Protein AF-A0A942RN46-F1 (afdb_monomer_lite)

Radius of gyration: 11.34 Å; chains: 1; bounding box: 28×30×25 Å

Sequence (69 aa):
MTRLVSDKEILAVIREHQGENLTVRKLQQLLGYHSTQTVHKRLKILEDKGLIKRESVKHTVIEVVKDIY

Structure (mmCIF, N/CA/C/O backbone):
data_AF-A0A942RN46-F1
#
_entry.id   AF-A0A942RN46-F1
#
loop_
_atom_site.group_PDB
_atom_site.id
_atom_site.type_symbol
_atom_site.label_atom_id
_atom_site.label_alt_id
_atom_site.label_comp_id
_atom_site.label_asym_id
_atom_site.label_entity_id
_atom_site.label_seq_id
_atom_site.pdbx_PDB_ins_code
_atom_site.Cartn_x
_atom_site.Cartn_y
_atom_site.Cartn_z
_atom_site.occupancy
_atom_site.B_iso_or_equiv
_atom_site.auth_seq_id
_atom_site.auth_comp_id
_atom_site.auth_asym_id
_atom_site.auth_atom_id
_atom_site.pdbx_PDB_model_num
ATOM 1 N N . MET A 1 1 ? 18.347 0.474 -10.056 1.00 44.69 1 MET A N 1
ATOM 2 C CA . MET A 1 1 ? 17.326 -0.528 -10.430 1.00 44.69 1 MET A CA 1
ATOM 3 C C . MET A 1 1 ? 16.164 -0.385 -9.467 1.00 44.69 1 MET A C 1
ATOM 5 O O . MET A 1 1 ? 16.364 -0.559 -8.273 1.00 44.69 1 MET A O 1
ATOM 9 N N . THR A 1 2 ? 14.990 0.021 -9.941 1.00 53.25 2 THR A N 1
ATOM 10 C CA . THR A 1 2 ? 13.806 0.180 -9.087 1.00 53.25 2 THR A CA 1
ATOM 11 C C . THR A 1 2 ? 13.297 -1.211 -8.728 1.00 53.25 2 THR A C 1
ATOM 13 O O . THR A 1 2 ? 12.858 -1.942 -9.614 1.00 53.25 2 THR A O 1
ATOM 16 N N . ARG A 1 3 ? 13.400 -1.611 -7.457 1.00 62.81 3 ARG A N 1
ATOM 17 C CA . ARG A 1 3 ? 12.847 -2.885 -6.984 1.00 62.81 3 ARG A CA 1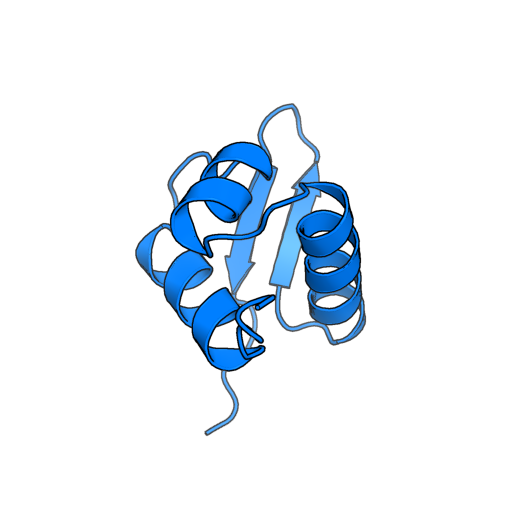
ATOM 18 C C . ARG A 1 3 ? 11.340 -2.878 -7.254 1.00 62.81 3 ARG A C 1
ATOM 20 O O . ARG A 1 3 ? 10.621 -2.014 -6.753 1.00 62.81 3 ARG A O 1
ATOM 27 N N . LEU A 1 4 ? 10.879 -3.791 -8.104 1.00 65.75 4 LEU A N 1
ATOM 28 C CA . LEU A 1 4 ? 9.459 -3.982 -8.383 1.00 65.75 4 LEU A CA 1
ATOM 29 C C . LEU A 1 4 ? 8.859 -4.753 -7.210 1.00 65.75 4 LEU A C 1
ATOM 31 O O . LEU A 1 4 ? 8.901 -5.976 -7.184 1.00 65.75 4 LEU A O 1
ATOM 35 N N . VAL A 1 5 ? 8.358 -4.018 -6.221 1.00 75.62 5 VAL A N 1
ATOM 36 C CA . VAL A 1 5 ? 7.635 -4.607 -5.093 1.00 75.62 5 VAL A CA 1
ATOM 37 C C . VAL A 1 5 ? 6.262 -5.052 -5.584 1.00 75.62 5 VAL A C 1
ATOM 39 O O . VAL A 1 5 ? 5.517 -4.270 -6.185 1.00 75.62 5 VAL A O 1
ATOM 42 N N . SER A 1 6 ? 5.958 -6.324 -5.366 1.00 82.56 6 SER A N 1
ATOM 43 C CA . SER A 1 6 ? 4.698 -6.943 -5.763 1.00 82.56 6 SER A CA 1
ATOM 44 C C . SER A 1 6 ? 3.543 -6.509 -4.854 1.00 82.56 6 SER A C 1
ATOM 46 O O . SER A 1 6 ? 3.745 -6.180 -3.687 1.00 82.56 6 SER A O 1
ATOM 48 N N . ASP A 1 7 ? 2.304 -6.553 -5.361 1.00 81.50 7 ASP A N 1
ATOM 49 C CA . ASP A 1 7 ? 1.113 -6.242 -4.547 1.00 81.50 7 ASP A CA 1
ATOM 50 C C . ASP A 1 7 ? 1.043 -7.141 -3.293 1.00 81.50 7 ASP A C 1
ATOM 52 O O . ASP A 1 7 ? 0.628 -6.684 -2.232 1.00 81.50 7 ASP A O 1
ATOM 56 N N . LYS A 1 8 ? 1.532 -8.388 -3.393 1.00 83.12 8 LYS A N 1
ATOM 57 C CA . LYS A 1 8 ? 1.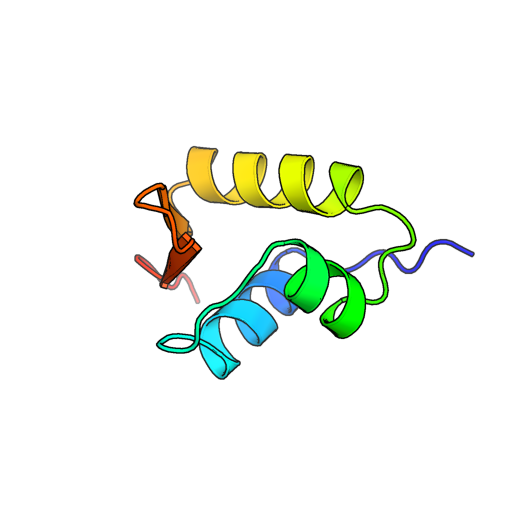620 -9.340 -2.275 1.00 83.12 8 LYS A CA 1
ATOM 58 C C . LYS A 1 8 ? 2.572 -8.874 -1.172 1.00 83.12 8 LYS A C 1
ATOM 60 O O . LYS A 1 8 ? 2.206 -8.932 -0.005 1.00 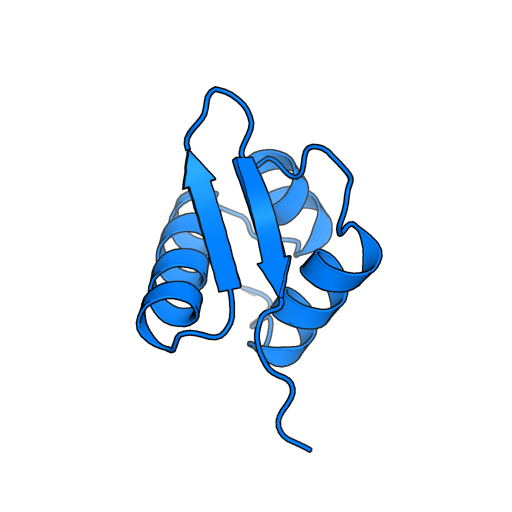83.12 8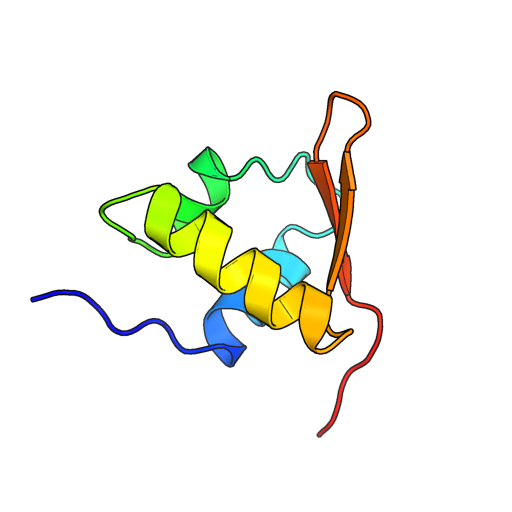 LYS A O 1
ATOM 65 N N . GLU A 1 9 ? 3.760 -8.382 -1.524 1.00 84.31 9 GLU A N 1
ATOM 66 C CA . GLU A 1 9 ? 4.718 -7.849 -0.542 1.00 84.31 9 GLU A CA 1
ATOM 67 C C . GLU A 1 9 ? 4.159 -6.615 0.177 1.00 84.31 9 GLU A C 1
ATOM 69 O O . GLU A 1 9 ? 4.315 -6.481 1.387 1.00 84.31 9 GLU A O 1
ATOM 74 N N . ILE A 1 10 ? 3.458 -5.733 -0.542 1.00 83.88 10 ILE A N 1
ATOM 75 C CA . ILE A 1 10 ? 2.842 -4.539 0.057 1.00 83.88 10 ILE A CA 1
ATOM 76 C C . ILE A 1 10 ? 1.780 -4.938 1.081 1.00 83.88 10 ILE A C 1
ATOM 78 O O . ILE A 1 10 ? 1.757 -4.399 2.185 1.00 83.88 10 ILE A O 1
ATOM 82 N N . LEU A 1 11 ? 0.920 -5.892 0.726 1.00 85.19 11 LEU A N 1
ATOM 83 C CA . LEU A 1 11 ? -0.112 -6.402 1.626 1.00 85.19 11 LEU A CA 1
ATOM 84 C C . LEU A 1 11 ? 0.491 -7.120 2.839 1.00 85.19 11 LEU A C 1
ATOM 86 O O . LEU A 1 11 ? 0.001 -6.919 3.946 1.00 85.19 11 LEU A O 1
ATOM 90 N N . ALA A 1 12 ? 1.568 -7.890 2.657 1.00 87.00 12 ALA A N 1
ATOM 91 C CA . ALA A 1 12 ? 2.272 -8.550 3.755 1.00 87.00 12 ALA A CA 1
ATOM 92 C C . ALA A 1 12 ? 2.826 -7.533 4.764 1.00 87.00 12 ALA A C 1
ATOM 94 O O . ALA A 1 12 ? 2.553 -7.647 5.954 1.00 87.00 12 ALA A O 1
ATOM 95 N N . VAL A 1 13 ? 3.502 -6.482 4.288 1.00 85.19 13 VAL A N 1
ATOM 96 C CA . VAL A 1 13 ? 4.045 -5.422 5.155 1.00 85.19 13 VAL A CA 1
ATOM 97 C C . VAL A 1 13 ? 2.937 -4.666 5.887 1.00 85.19 13 VAL A C 1
ATOM 99 O O . VAL A 1 13 ? 3.071 -4.385 7.078 1.00 85.19 13 VAL A O 1
ATOM 102 N N . ILE A 1 14 ? 1.840 -4.341 5.192 1.00 84.31 14 ILE A N 1
ATOM 103 C CA . ILE A 1 14 ? 0.676 -3.688 5.809 1.00 84.31 14 ILE A CA 1
ATOM 104 C C . ILE A 1 14 ? 0.076 -4.583 6.896 1.00 84.31 14 ILE A C 1
ATOM 106 O O . ILE A 1 14 ? -0.251 -4.076 7.962 1.00 84.31 14 ILE A O 1
ATOM 110 N N . ARG A 1 15 ? -0.038 -5.894 6.651 1.00 84.19 15 ARG A N 1
ATOM 111 C CA . ARG A 1 15 ? -0.580 -6.868 7.607 1.00 84.19 15 ARG A CA 1
ATOM 112 C C . ARG A 1 15 ? 0.316 -7.045 8.831 1.00 84.19 15 ARG A C 1
ATOM 114 O O . ARG A 1 15 ? -0.193 -7.067 9.944 1.00 84.19 15 ARG A O 1
ATOM 121 N N . GLU A 1 16 ? 1.630 -7.142 8.641 1.00 83.50 16 GLU A N 1
ATOM 122 C CA . GLU A 1 16 ? 2.599 -7.260 9.743 1.00 83.50 16 GLU A CA 1
ATOM 123 C C . GLU A 1 16 ? 2.571 -6.055 10.684 1.00 83.50 16 GLU A C 1
ATOM 125 O O . GLU A 1 16 ? 2.816 -6.200 11.876 1.00 83.50 16 GLU A O 1
ATOM 130 N N . HIS A 1 17 ? 2.246 -4.877 10.154 1.00 80.88 17 HIS A N 1
ATOM 131 C CA . HIS A 1 17 ? 2.179 -3.637 10.923 1.00 80.88 17 HIS A CA 1
ATOM 132 C C . HIS A 1 17 ? 0.736 -3.134 11.092 1.00 80.88 17 HIS A C 1
ATOM 134 O O . HIS A 1 17 ? 0.505 -1.949 11.358 1.00 80.88 17 HIS A O 1
ATOM 140 N N . GLN A 1 18 ? -0.250 -4.014 10.913 1.00 69.94 18 GLN A N 1
ATOM 141 C CA . GLN A 1 18 ? -1.658 -3.687 11.092 1.00 69.94 18 GLN A CA 1
ATOM 142 C C . GLN A 1 18 ? -1.913 -3.395 12.579 1.00 69.94 18 GLN A C 1
ATOM 144 O O . GLN A 1 18 ? -1.561 -4.192 13.444 1.00 69.94 18 GLN A O 1
ATOM 149 N N . GLY A 1 19 ? -2.492 -2.231 12.885 1.00 66.19 19 GLY A N 1
ATOM 150 C CA . GLY A 1 19 ? -2.652 -1.734 14.261 1.00 66.19 19 GLY A CA 1
ATOM 151 C C . GLY A 1 19 ? -1.544 -0.779 14.727 1.00 66.19 19 GLY A C 1
ATOM 152 O O . GLY A 1 19 ? -1.715 -0.094 15.735 1.00 66.19 19 GLY A O 1
ATOM 153 N N . GLU A 1 20 ? -0.447 -0.648 13.974 1.00 71.75 20 GLU A N 1
ATOM 154 C CA . GLU A 1 20 ? 0.504 0.452 14.151 1.00 71.75 20 GLU A CA 1
ATOM 155 C C . GLU A 1 20 ? 0.077 1.695 13.356 1.00 71.75 20 GLU A C 1
ATOM 157 O O . GLU A 1 20 ? -0.639 1.620 12.357 1.00 71.75 20 GLU A O 1
ATOM 162 N N . ASN A 1 21 ? 0.574 2.870 13.757 1.00 69.81 21 ASN A N 1
ATOM 163 C CA . ASN A 1 21 ? 0.400 4.098 12.981 1.00 69.81 21 ASN A CA 1
ATOM 164 C C . ASN A 1 21 ? 1.261 4.050 11.701 1.00 69.81 21 ASN A C 1
ATOM 166 O O . ASN A 1 21 ? 2.403 4.529 11.658 1.00 69.81 21 ASN A O 1
ATOM 170 N N . LEU A 1 22 ? 0.711 3.430 10.656 1.00 78.69 22 LEU A N 1
ATOM 171 C CA . LEU A 1 22 ? 1.396 3.156 9.403 1.00 78.69 22 LEU A CA 1
ATOM 172 C C . LEU A 1 22 ? 1.330 4.355 8.453 1.00 78.69 22 LEU A C 1
ATOM 174 O O . LEU A 1 22 ? 0.507 4.449 7.543 1.00 78.69 22 LEU A O 1
ATOM 178 N N . THR A 1 23 ? 2.246 5.302 8.646 1.00 80.81 23 THR A N 1
ATOM 179 C CA . THR A 1 23 ? 2.372 6.432 7.719 1.00 80.81 23 THR A CA 1
ATOM 180 C C . THR A 1 23 ? 2.924 5.985 6.363 1.00 80.81 23 THR A C 1
ATOM 182 O O . THR A 1 23 ? 3.743 5.069 6.261 1.00 80.81 23 THR A O 1
ATOM 185 N N . VAL A 1 24 ? 2.562 6.708 5.299 1.00 83.00 24 VAL A N 1
ATOM 186 C CA . VAL A 1 24 ? 3.083 6.460 3.940 1.00 83.00 24 VAL A CA 1
ATOM 187 C C . VAL A 1 24 ? 4.613 6.548 3.883 1.00 83.00 24 VAL A C 1
ATOM 189 O O . VAL A 1 24 ? 5.247 5.835 3.108 1.00 83.00 24 VAL A O 1
ATOM 192 N N . ARG A 1 25 ? 5.225 7.378 4.736 1.00 82.88 25 ARG A N 1
ATOM 193 C CA . ARG A 1 25 ? 6.684 7.479 4.865 1.00 82.88 25 ARG A CA 1
ATOM 194 C C . ARG A 1 25 ? 7.297 6.210 5.464 1.00 82.88 25 ARG A C 1
ATOM 196 O O . ARG A 1 25 ? 8.313 5.744 4.961 1.00 82.88 25 ARG A O 1
ATOM 203 N N . LYS A 1 26 ? 6.665 5.622 6.486 1.00 83.69 26 LYS A N 1
ATOM 204 C CA . LYS A 1 26 ? 7.106 4.347 7.075 1.00 83.69 26 LYS A CA 1
ATOM 205 C C . LYS A 1 26 ? 6.958 3.205 6.064 1.00 83.69 26 LYS A C 1
ATOM 207 O O . LYS A 1 26 ? 7.905 2.457 5.854 1.00 83.69 26 LYS A O 1
ATOM 212 N N . LEU A 1 27 ? 5.842 3.154 5.332 1.00 83.56 27 LEU A N 1
ATOM 213 C CA . LEU A 1 27 ? 5.654 2.212 4.218 1.00 83.56 27 LEU A CA 1
ATOM 214 C C . LEU A 1 27 ? 6.707 2.373 3.118 1.00 83.56 27 LEU A C 1
ATOM 216 O O . LEU A 1 27 ? 7.220 1.385 2.607 1.00 83.56 27 LEU A O 1
ATOM 220 N N . GLN A 1 28 ? 7.057 3.609 2.759 1.00 87.06 28 GLN A N 1
ATOM 221 C CA . GLN A 1 28 ? 8.108 3.883 1.780 1.00 87.06 28 GLN A CA 1
ATOM 222 C C . GLN A 1 28 ? 9.461 3.305 2.217 1.00 87.06 28 GLN A C 1
ATOM 224 O O . GLN A 1 28 ? 10.157 2.729 1.383 1.00 87.06 28 GLN A O 1
ATOM 229 N N . GLN A 1 29 ? 9.806 3.418 3.503 1.00 85.12 29 GLN A N 1
ATOM 230 C CA . GLN A 1 29 ? 11.025 2.832 4.063 1.00 85.12 29 GLN A CA 1
ATOM 231 C C . GLN A 1 29 ? 10.976 1.300 4.084 1.00 85.12 29 GLN A C 1
ATOM 233 O O . GLN A 1 29 ? 11.917 0.668 3.614 1.00 85.12 29 GLN A O 1
ATOM 238 N N . LEU A 1 30 ? 9.875 0.713 4.563 1.00 85.31 30 LEU A N 1
ATOM 239 C CA . LEU A 1 30 ? 9.706 -0.743 4.668 1.00 85.31 30 LEU A CA 1
ATOM 240 C C . LEU A 1 30 ? 9.722 -1.435 3.299 1.00 85.31 30 LEU A C 1
ATOM 242 O O . LEU A 1 30 ? 10.326 -2.488 3.136 1.00 85.31 30 LEU A O 1
ATOM 246 N N . LEU A 1 31 ? 9.098 -0.818 2.295 1.00 83.88 31 LEU A N 1
ATOM 247 C CA . LEU A 1 31 ? 9.014 -1.357 0.935 1.00 83.88 31 LEU A CA 1
ATOM 248 C C . LEU A 1 31 ? 10.237 -0.989 0.076 1.00 83.88 31 LEU A C 1
ATOM 250 O O . LEU A 1 31 ? 10.357 -1.447 -1.057 1.00 83.88 31 LEU A O 1
ATOM 254 N N . GLY A 1 32 ? 11.146 -0.150 0.583 1.00 84.31 32 GLY A N 1
ATOM 255 C CA . GLY A 1 32 ? 12.344 0.271 -0.148 1.00 84.31 32 GLY A CA 1
ATOM 256 C C . GLY A 1 32 ? 12.051 1.127 -1.385 1.00 84.31 32 GLY A C 1
ATOM 257 O O . GLY A 1 32 ? 12.838 1.145 -2.332 1.00 84.31 32 GLY A O 1
ATOM 258 N N . TYR A 1 33 ? 10.920 1.838 -1.413 1.00 83.88 33 TYR A N 1
ATOM 259 C CA . TYR A 1 33 ? 10.612 2.753 -2.510 1.00 83.88 33 TYR A CA 1
ATOM 260 C C . TYR A 1 33 ? 11.454 4.026 -2.412 1.00 83.88 33 TYR A C 1
ATOM 262 O O . TYR A 1 33 ? 11.674 4.562 -1.331 1.00 83.88 33 TYR A O 1
ATOM 270 N N . HIS A 1 34 ? 11.853 4.582 -3.556 1.00 80.06 34 HIS A N 1
ATOM 271 C CA . HIS A 1 34 ? 12.555 5.870 -3.598 1.00 80.06 34 HIS A CA 1
ATOM 272 C C . HIS A 1 34 ? 11.626 7.083 -3.453 1.00 80.06 34 HIS A C 1
ATOM 274 O O . HIS A 1 34 ? 12.094 8.185 -3.188 1.00 80.06 34 HIS A O 1
ATOM 280 N N . SER A 1 35 ? 10.315 6.905 -3.646 1.00 81.94 35 SER A N 1
ATOM 281 C CA . SER A 1 35 ? 9.345 7.998 -3.613 1.00 81.94 35 SER A CA 1
ATOM 282 C C . SER A 1 35 ? 8.057 7.587 -2.918 1.00 81.94 35 SER A C 1
ATOM 284 O O . SER A 1 35 ? 7.481 6.533 -3.198 1.00 81.94 35 SER A O 1
ATOM 286 N N . THR A 1 36 ? 7.565 8.473 -2.057 1.00 82.75 36 THR A N 1
ATOM 287 C CA . THR A 1 36 ? 6.258 8.349 -1.405 1.00 82.75 36 THR A CA 1
ATOM 288 C C . THR A 1 36 ? 5.111 8.423 -2.412 1.00 82.75 36 THR A C 1
ATOM 290 O O . THR A 1 36 ? 4.073 7.805 -2.188 1.00 82.75 36 THR A O 1
ATOM 293 N N . GLN A 1 37 ? 5.284 9.094 -3.561 1.00 85.25 37 GLN A N 1
ATOM 294 C CA . GLN A 1 37 ? 4.254 9.142 -4.607 1.00 85.25 37 GLN A CA 1
ATOM 295 C C . GLN A 1 37 ? 3.943 7.758 -5.180 1.00 85.25 37 GLN A C 1
ATOM 297 O O . GLN A 1 37 ? 2.779 7.452 -5.444 1.00 85.25 37 GLN A O 1
ATOM 302 N N . THR A 1 38 ? 4.961 6.910 -5.351 1.00 84.44 38 THR A N 1
ATOM 303 C CA . THR A 1 38 ? 4.774 5.530 -5.818 1.00 84.44 38 THR A CA 1
ATOM 304 C C . THR A 1 38 ? 3.916 4.749 -4.829 1.00 84.44 38 THR A C 1
ATOM 306 O O . THR A 1 38 ? 2.975 4.070 -5.236 1.00 84.44 38 THR A O 1
ATOM 309 N N . VAL A 1 39 ? 4.170 4.933 -3.531 1.00 84.94 39 VAL A N 1
ATOM 310 C CA . VAL A 1 39 ? 3.380 4.323 -2.455 1.00 84.94 39 VAL A CA 1
ATOM 311 C C . VAL A 1 39 ? 1.943 4.840 -2.475 1.00 84.94 39 VAL A C 1
ATOM 313 O O . VAL A 1 39 ? 1.017 4.038 -2.470 1.00 84.94 39 VAL A O 1
ATOM 316 N N . HIS A 1 40 ? 1.724 6.154 -2.591 1.00 86.00 40 HIS A N 1
ATOM 317 C CA . HIS A 1 40 ? 0.375 6.724 -2.684 1.00 86.00 40 HIS A CA 1
ATOM 318 C C . HIS A 1 40 ? -0.424 6.165 -3.866 1.00 86.00 40 HIS A C 1
ATOM 320 O O . HIS A 1 40 ? -1.589 5.804 -3.690 1.00 86.00 40 HIS A O 1
ATOM 326 N N . LYS A 1 41 ? 0.193 6.066 -5.053 1.00 86.31 41 LYS A N 1
ATOM 327 C CA . LYS A 1 41 ? -0.447 5.477 -6.239 1.00 86.31 41 LYS A CA 1
ATOM 328 C C . LYS A 1 41 ? -0.791 4.011 -6.009 1.00 86.31 41 LYS A C 1
ATOM 330 O O . LYS A 1 41 ? -1.894 3.591 -6.342 1.00 86.31 41 LYS A O 1
ATOM 335 N N . ARG A 1 42 ? 0.127 3.236 -5.426 1.00 85.62 42 ARG A N 1
ATOM 336 C CA . ARG A 1 42 ? -0.086 1.802 -5.211 1.00 85.62 42 ARG A CA 1
ATOM 337 C C . ARG A 1 42 ? -1.134 1.523 -4.141 1.00 85.62 42 ARG A C 1
ATOM 339 O O . ARG A 1 42 ? -2.009 0.701 -4.377 1.00 85.62 42 ARG A O 1
ATOM 346 N N . LEU A 1 43 ? -1.121 2.273 -3.041 1.00 84.81 43 LEU A N 1
ATOM 347 C CA . LEU A 1 43 ? -2.172 2.218 -2.025 1.00 84.81 43 LEU A CA 1
ATOM 348 C C . LEU A 1 43 ? -3.538 2.581 -2.608 1.00 84.81 43 LEU A C 1
ATOM 350 O O . LEU A 1 43 ? -4.507 1.899 -2.314 1.00 84.81 43 LEU A O 1
ATOM 354 N N . LYS A 1 44 ? -3.616 3.604 -3.472 1.00 86.06 44 LYS A N 1
ATOM 355 C CA . LYS A 1 44 ? -4.873 3.946 -4.150 1.00 86.06 44 LYS A CA 1
ATOM 356 C C . LYS A 1 44 ? -5.378 2.790 -5.019 1.00 86.06 44 LYS A C 1
ATOM 358 O O . LYS A 1 44 ? -6.538 2.437 -4.918 1.00 86.06 44 LYS A O 1
ATOM 363 N N . ILE A 1 45 ? -4.504 2.148 -5.796 1.00 87.06 45 ILE A N 1
ATOM 364 C CA . ILE A 1 45 ? -4.877 0.973 -6.603 1.00 87.06 45 ILE A CA 1
ATOM 365 C C . ILE A 1 45 ? -5.372 -0.183 -5.718 1.00 87.06 45 ILE A C 1
ATOM 367 O O . ILE A 1 45 ? -6.321 -0.866 -6.085 1.00 87.06 45 ILE A O 1
ATOM 371 N N . LEU A 1 46 ? -4.732 -0.432 -4.572 1.00 85.31 46 LEU A N 1
ATOM 372 C CA . LEU A 1 46 ? -5.149 -1.486 -3.638 1.00 85.31 46 LEU A CA 1
ATOM 373 C C . LEU A 1 46 ? -6.484 -1.159 -2.950 1.00 85.31 46 LEU A C 1
ATOM 375 O O . LEU A 1 46 ? -7.283 -2.062 -2.714 1.00 85.31 46 LEU A O 1
ATOM 379 N N . GLU A 1 47 ? -6.733 0.115 -2.661 1.00 85.88 47 GLU A N 1
ATOM 380 C CA . GLU A 1 47 ? -7.999 0.607 -2.112 1.00 85.88 47 GLU A CA 1
ATOM 381 C C . GLU A 1 47 ? -9.130 0.537 -3.144 1.00 85.88 47 GLU A C 1
ATOM 383 O O . GLU A 1 47 ? -10.194 0.008 -2.838 1.00 85.88 47 GLU A O 1
ATOM 388 N N . ASP A 1 48 ? -8.877 0.948 -4.391 1.00 84.19 48 ASP A N 1
ATOM 389 C CA . ASP A 1 48 ? -9.828 0.839 -5.506 1.00 84.19 48 ASP A CA 1
ATOM 390 C C . ASP A 1 48 ? -10.180 -0.635 -5.804 1.00 84.19 48 ASP A C 1
ATOM 392 O O . ASP A 1 48 ? -11.294 -0.949 -6.220 1.00 84.19 48 ASP A O 1
ATOM 396 N N . LYS A 1 49 ? -9.246 -1.564 -5.550 1.00 83.62 49 LYS A N 1
ATOM 397 C CA . LYS A 1 49 ? -9.475 -3.020 -5.609 1.00 83.62 49 LYS A CA 1
ATOM 398 C C . LYS A 1 49 ? -10.226 -3.577 -4.388 1.00 83.62 49 LYS A C 1
ATOM 400 O O . LYS A 1 49 ? -10.548 -4.763 -4.379 1.00 83.62 49 LYS A O 1
ATOM 405 N N . GLY A 1 50 ? -10.471 -2.772 -3.353 1.00 82.62 50 GLY A N 1
ATOM 406 C CA . GLY A 1 50 ? -11.124 -3.192 -2.109 1.00 82.62 50 GLY A CA 1
ATOM 407 C C . GLY A 1 50 ? -10.267 -4.085 -1.204 1.00 82.62 50 GLY A C 1
ATOM 408 O O . GLY A 1 50 ? -10.811 -4.780 -0.350 1.00 82.62 50 GLY A O 1
ATOM 409 N N . LEU A 1 51 ? -8.942 -4.099 -1.392 1.00 80.44 51 LEU A N 1
ATOM 410 C CA . LEU A 1 51 ? -8.019 -4.944 -0.618 1.00 80.44 51 LEU A CA 1
ATOM 411 C C . LEU A 1 51 ? -7.619 -4.295 0.710 1.00 80.44 51 LEU A C 1
ATOM 413 O O . LEU A 1 51 ? -7.403 -4.987 1.705 1.00 80.44 51 LEU A O 1
ATOM 417 N N . ILE A 1 52 ? -7.533 -2.964 0.721 1.00 82.12 52 ILE A N 1
ATOM 418 C CA . ILE A 1 52 ? -7.213 -2.170 1.907 1.00 82.12 52 ILE A CA 1
ATOM 419 C C . ILE A 1 52 ? -8.245 -1.062 2.084 1.00 82.12 52 ILE A C 1
ATOM 421 O O . ILE A 1 52 ? -8.773 -0.538 1.103 1.00 82.12 52 ILE A O 1
ATOM 425 N N . LYS A 1 53 ? -8.479 -0.659 3.329 1.00 77.06 53 LYS A N 1
ATOM 426 C CA . LYS A 1 53 ? -9.254 0.538 3.660 1.00 77.06 53 LYS A CA 1
ATOM 427 C C . LYS A 1 53 ? -8.359 1.504 4.423 1.00 77.06 53 LYS A C 1
ATOM 429 O O . LYS A 1 53 ? -7.666 1.084 5.346 1.00 77.06 53 LYS A O 1
ATOM 434 N N . ARG A 1 54 ? -8.339 2.779 4.023 1.00 71.75 54 ARG A N 1
ATOM 435 C CA . ARG A 1 54 ? -7.570 3.824 4.709 1.00 71.75 54 ARG A CA 1
ATOM 436 C C . ARG A 1 54 ? -8.518 4.747 5.457 1.00 71.75 54 ARG A C 1
ATOM 438 O O . ARG A 1 54 ? -9.341 5.416 4.840 1.00 71.75 54 ARG A O 1
ATOM 445 N N . GLU A 1 55 ? -8.371 4.847 6.772 1.00 65.94 55 GLU A N 1
ATOM 446 C CA . GLU A 1 55 ? -9.016 5.923 7.523 1.00 65.94 55 GLU A CA 1
ATOM 447 C C . GLU A 1 55 ? -8.091 7.138 7.572 1.00 65.94 55 GLU A C 1
ATOM 449 O O . GLU A 1 55 ? -6.983 7.094 8.101 1.00 65.94 55 GLU A O 1
ATOM 454 N N . SER A 1 56 ? -8.530 8.241 6.963 1.00 51.03 56 SER A N 1
ATOM 455 C CA . SER A 1 5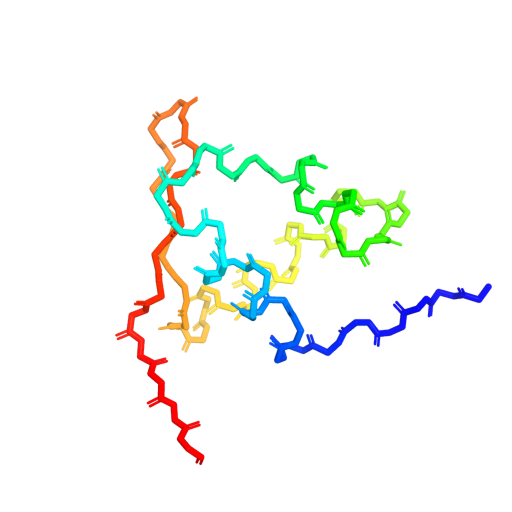6 ? -7.815 9.518 6.965 1.00 51.03 56 SER A CA 1
ATOM 456 C C . SER A 1 56 ? -8.275 10.370 8.149 1.00 51.03 56 SER A C 1
ATOM 458 O O . SER A 1 56 ? -8.906 11.410 7.963 1.00 51.03 56 SER A O 1
ATOM 460 N N . VAL A 1 57 ? -7.971 9.953 9.378 1.00 49.25 57 VAL A N 1
ATOM 461 C CA . VAL A 1 57 ? -8.332 10.721 10.583 1.00 49.25 57 VAL A CA 1
ATOM 462 C C . VAL A 1 57 ? -7.062 11.177 11.294 1.00 49.25 57 VAL A C 1
ATOM 464 O O . VAL A 1 57 ? -6.719 10.664 12.348 1.00 49.25 57 VAL A O 1
ATOM 467 N N . LYS A 1 58 ? -6.291 12.095 10.685 1.00 46.91 58 LYS A N 1
ATOM 468 C CA . LYS A 1 58 ? -4.978 12.606 11.178 1.00 46.91 58 LYS A CA 1
ATOM 469 C C . LYS A 1 58 ? -3.895 11.542 11.488 1.00 46.91 58 LYS A C 1
ATOM 471 O O . LYS A 1 58 ? -2.736 11.893 11.674 1.00 46.91 58 LYS A O 1
ATOM 476 N N . HIS A 1 59 ? -4.252 10.266 11.430 1.00 42.06 59 HIS A N 1
ATOM 477 C CA . HIS A 1 59 ? -3.478 9.050 11.579 1.00 42.06 59 HIS A CA 1
ATOM 478 C C . HIS A 1 59 ? -4.030 8.096 10.522 1.00 42.06 59 HIS A C 1
ATOM 480 O O . HIS A 1 59 ? -5.241 7.908 10.435 1.00 42.06 59 HIS A O 1
ATOM 486 N N . THR A 1 60 ? -3.166 7.576 9.655 1.00 46.31 60 THR A N 1
ATOM 487 C CA . THR A 1 60 ? -3.595 6.647 8.609 1.00 46.31 60 THR A CA 1
ATOM 488 C C . THR A 1 60 ? -3.634 5.254 9.212 1.00 46.31 60 THR A C 1
ATOM 490 O O . THR A 1 60 ? -2.595 4.618 9.359 1.00 46.31 60 THR A O 1
ATOM 493 N N . VAL A 1 61 ? -4.826 4.808 9.596 1.00 52.47 61 VAL A N 1
ATOM 494 C CA . VAL A 1 61 ? -5.065 3.422 10.009 1.00 52.47 61 VAL A CA 1
ATOM 495 C C . VAL A 1 61 ? -5.430 2.639 8.750 1.00 52.47 61 VAL A C 1
ATOM 497 O O . VAL A 1 61 ? -6.318 3.052 7.999 1.00 52.47 61 VAL A O 1
ATOM 500 N N . ILE A 1 62 ? -4.677 1.574 8.462 1.00 63.41 62 ILE A N 1
ATOM 501 C CA . ILE A 1 62 ? -4.882 0.714 7.290 1.00 63.41 62 ILE A CA 1
ATOM 502 C C . ILE A 1 62 ? -5.225 -0.686 7.783 1.00 63.41 62 ILE A C 1
ATOM 504 O O . ILE A 1 62 ? -4.436 -1.292 8.505 1.00 63.41 62 ILE A O 1
ATOM 508 N N . GLU A 1 63 ? -6.378 -1.200 7.366 1.00 66.88 63 GLU A N 1
ATOM 509 C CA . GLU A 1 63 ? -6.849 -2.547 7.701 1.00 66.88 63 GLU A CA 1
ATOM 510 C C . GLU A 1 63 ? -7.071 -3.371 6.424 1.00 66.88 63 GLU A C 1
ATOM 512 O O . GLU A 1 63 ? -7.544 -2.851 5.405 1.00 66.88 63 GLU A O 1
ATOM 517 N N . VAL A 1 64 ? -6.709 -4.658 6.469 1.00 69.12 64 VAL A N 1
ATOM 518 C CA . VAL A 1 64 ? -6.927 -5.619 5.374 1.00 69.12 64 VAL A CA 1
ATOM 519 C C . VAL A 1 64 ? -8.332 -6.208 5.501 1.00 69.12 64 VAL A C 1
ATOM 521 O O . VAL A 1 64 ? -8.676 -6.764 6.541 1.00 69.12 64 VAL A O 1
ATOM 524 N N . VAL A 1 65 ? -9.140 -6.094 4.440 1.00 73.19 65 VAL A N 1
ATOM 525 C CA . VAL A 1 65 ? -10.583 -6.414 4.484 1.00 73.19 65 VAL A CA 1
ATOM 526 C C . VAL A 1 65 ? -10.918 -7.776 3.854 1.00 73.19 65 VAL A C 1
ATOM 528 O O . VAL A 1 65 ? -11.924 -8.383 4.218 1.00 73.19 65 VAL A O 1
ATOM 531 N N . LYS A 1 66 ? -10.098 -8.301 2.928 1.00 66.25 66 LYS A N 1
ATOM 532 C CA . LYS A 1 66 ? -10.333 -9.619 2.305 1.00 66.25 66 LYS A CA 1
ATOM 533 C C . LYS A 1 66 ? -9.053 -10.277 1.780 1.00 66.25 66 LYS A C 1
ATOM 535 O O . LYS A 1 66 ? -8.267 -9.631 1.095 1.00 66.25 66 LYS A O 1
ATOM 540 N N . AS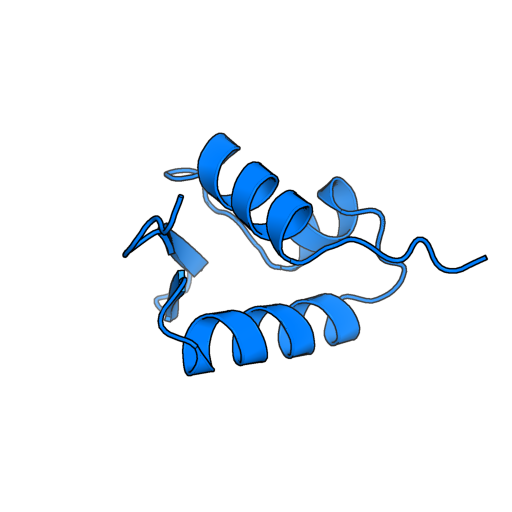P A 1 67 ? -8.909 -11.570 2.069 1.00 58.00 67 ASP A N 1
ATOM 541 C CA . ASP A 1 67 ? -7.832 -12.462 1.613 1.00 58.00 67 ASP A CA 1
ATOM 542 C C . ASP A 1 67 ? -8.386 -13.363 0.489 1.00 58.00 67 ASP A C 1
ATOM 544 O O . ASP A 1 67 ? -9.474 -13.926 0.639 1.00 58.00 67 ASP A O 1
ATOM 548 N N . ILE A 1 68 ? -7.691 -13.483 -0.646 1.00 65.31 68 ILE A N 1
ATOM 549 C CA . ILE A 1 68 ? -8.038 -14.440 -1.713 1.00 65.31 68 ILE A CA 1
ATOM 550 C C . ILE A 1 68 ? -6.802 -15.317 -1.938 1.00 65.31 68 ILE A C 1
ATOM 552 O O . ILE A 1 68 ? -5.758 -14.799 -2.339 1.00 65.31 68 ILE A O 1
ATOM 556 N N . TYR A 1 69 ? -6.950 -16.607 -1.606 1.00 57.47 69 TYR A N 1
ATOM 557 C CA . TYR A 1 69 ? -5.943 -17.675 -1.699 1.00 57.47 69 TYR A CA 1
ATOM 558 C C . TYR A 1 69 ? -5.405 -17.871 -3.122 1.00 57.47 69 TYR A C 1
ATOM 560 O O . TYR A 1 69 ? -6.224 -17.843 -4.069 1.00 57.47 69 TYR A O 1
#

Secondary structure (DSSP, 8-state):
------HHHHHHHHHHTTTS---HHHHHHHTT-S-HHHHHHHHHHHHHTTSEEEEESSSEEEEE-----

pLDDT: mean 75.5, std 12.54, range [42.06, 87.06]

Foldseek 3Di:
DFPPQDLVNLLVVCVVQQVPLDDLVNSCVSSVPPDSVVSVVSVVVCVVVVQWDFDPPVGTHIDGDDDDD